Protein AF-A0ABD4KT86-F1 (afdb_monomer_lite)

Foldseek 3Di:
DVLLCVQVVQQWDPVLLVVLLVVQVVPDPDDDPLVSQLVSLCSCQVCLQDWDADPVNPPGTHGGHPDVVSSVSNNVLSVLLNVLSVQLSVCVVVVNNQSSQVSVCVSNVNPGDHPVD

Secondary structure (DSSP, 8-state):
-HHHHHHTT--S-HHHHHHHHHHHHHH-SS--HHHHHHHHHHHHHHTTT--EE-TTSSS-EE-SSSSHHHHHHHHHHHHHHHHHHHHHHHHHHTT-HHHHHHHHHHHTTT-SPPTT-

Organism: Vibrio anguillarum (NCBI:txid55601)

pLDDT: mean 95.11, std 6.48, range [56.53, 98.75]

Structure (mmCIF, N/CA/C/O backbone):
data_AF-A0ABD4KT86-F1
#
_entry.id   AF-A0ABD4KT86-F1
#
loop_
_atom_site.group_PDB
_atom_site.id
_atom_site.type_symbol
_atom_site.label_atom_id
_atom_site.label_alt_id
_atom_site.label_comp_id
_atom_site.label_asym_id
_atom_site.label_entity_id
_atom_site.label_seq_id
_atom_site.pdbx_PDB_ins_code
_atom_site.Cartn_x
_atom_site.Cartn_y
_atom_site.Cartn_z
_atom_site.occupancy
_atom_site.B_iso_or_equiv
_atom_site.auth_seq_id
_atom_site.auth_comp_id
_atom_site.auth_asym_id
_atom_site.auth_atom_id
_atom_site.pdbx_PDB_model_num
ATOM 1 N N . ILE A 1 1 ? -6.461 1.716 -3.982 1.00 97.50 1 ILE A N 1
ATOM 2 C CA . ILE A 1 1 ? -5.010 1.713 -4.326 1.00 97.50 1 ILE A CA 1
ATOM 3 C C . ILE A 1 1 ? -4.593 2.898 -5.211 1.00 97.50 1 ILE A C 1
ATOM 5 O O . ILE A 1 1 ? -3.855 3.744 -4.723 1.00 97.50 1 ILE A O 1
ATOM 9 N N . LYS A 1 2 ? -5.086 3.060 -6.454 1.00 98.12 2 LYS A N 1
ATOM 10 C CA . LYS A 1 2 ? -4.741 4.239 -7.295 1.00 98.12 2 LYS A CA 1
ATOM 11 C C . LYS A 1 2 ? -5.090 5.595 -6.659 1.00 98.12 2 LYS A C 1
ATOM 13 O O . LYS A 1 2 ? -4.335 6.545 -6.817 1.00 98.12 2 LYS A O 1
ATOM 18 N N . ALA A 1 3 ? -6.182 5.666 -5.896 1.00 98.19 3 ALA A N 1
ATOM 19 C CA . ALA A 1 3 ? -6.535 6.857 -5.121 1.00 98.19 3 ALA A CA 1
ATOM 20 C C . ALA A 1 3 ? -5.432 7.249 -4.120 1.00 98.19 3 ALA A C 1
ATOM 22 O O . ALA A 1 3 ? -5.016 8.398 -4.092 1.00 98.19 3 ALA A O 1
ATOM 23 N N . TRP A 1 4 ? -4.880 6.283 -3.370 1.00 98.56 4 TRP A N 1
ATOM 24 C CA . TRP A 1 4 ? -3.748 6.523 -2.466 1.00 98.56 4 TRP A CA 1
ATOM 25 C C . TRP A 1 4 ? -2.540 7.083 -3.223 1.00 98.56 4 TRP A C 1
ATOM 27 O O . TRP A 1 4 ? -1.984 8.096 -2.801 1.00 98.56 4 TRP A O 1
ATOM 37 N N . LYS A 1 5 ? -2.184 6.472 -4.364 1.00 98.38 5 LYS A N 1
ATOM 38 C CA . LYS A 1 5 ? -1.102 6.957 -5.233 1.00 98.38 5 LYS A CA 1
ATOM 39 C C . LYS A 1 5 ? -1.334 8.413 -5.635 1.00 98.38 5 LYS A C 1
ATOM 41 O O . LYS A 1 5 ? -0.419 9.220 -5.526 1.00 98.38 5 LYS A O 1
ATOM 46 N N . TYR A 1 6 ? -2.531 8.724 -6.126 1.00 98.50 6 TYR A N 1
ATOM 47 C CA . TYR A 1 6 ? -2.880 10.054 -6.617 1.00 98.50 6 TYR A CA 1
ATOM 48 C C . TYR A 1 6 ? -2.849 11.101 -5.497 1.00 98.50 6 TYR A C 1
ATOM 50 O O . TYR A 1 6 ? -2.154 12.102 -5.624 1.00 98.50 6 TYR A O 1
ATOM 58 N N . TYR A 1 7 ? -3.518 10.846 -4.371 1.00 98.44 7 TYR A N 1
ATOM 59 C CA . TYR A 1 7 ? -3.620 11.818 -3.280 1.00 98.44 7 TYR A CA 1
ATOM 60 C C . TYR A 1 7 ? -2.323 12.027 -2.492 1.00 98.44 7 TYR A C 1
ATOM 62 O O . TYR A 1 7 ? -2.171 13.068 -1.857 1.00 98.44 7 TYR A O 1
ATOM 70 N N . ASN A 1 8 ? -1.398 11.064 -2.526 1.00 98.12 8 ASN A N 1
ATOM 71 C CA . ASN A 1 8 ? -0.101 11.154 -1.846 1.00 98.12 8 ASN A CA 1
ATOM 72 C C . ASN A 1 8 ? 1.072 11.394 -2.816 1.00 98.12 8 ASN A C 1
ATOM 74 O O . ASN A 1 8 ? 2.231 11.292 -2.403 1.00 98.12 8 ASN A O 1
ATOM 78 N N . ASP A 1 9 ? 0.790 11.672 -4.093 1.00 97.94 9 ASP A N 1
ATOM 79 C CA . ASP A 1 9 ? 1.787 11.896 -5.147 1.00 97.94 9 ASP A CA 1
ATOM 80 C C . ASP A 1 9 ? 2.885 10.813 -5.178 1.00 97.94 9 ASP A C 1
ATOM 82 O O . ASP A 1 9 ? 4.087 11.062 -5.048 1.00 97.94 9 ASP A O 1
ATOM 86 N N . VAL A 1 10 ? 2.466 9.548 -5.201 1.00 98.44 10 VAL A N 1
ATOM 87 C CA . VAL A 1 10 ? 3.393 8.412 -5.159 1.00 98.44 10 VAL A CA 1
ATOM 88 C C . VAL A 1 10 ? 3.892 8.123 -6.581 1.00 98.44 10 VAL A C 1
ATOM 90 O O . VAL A 1 10 ? 3.060 7.868 -7.462 1.00 98.44 10 VAL A O 1
ATOM 93 N N . PRO A 1 11 ? 5.218 8.111 -6.830 1.00 98.06 11 PRO A N 1
ATOM 94 C CA . PRO A 1 11 ? 5.783 7.966 -8.173 1.00 98.06 11 PRO A CA 1
ATOM 95 C C . PRO A 1 11 ? 5.822 6.497 -8.640 1.00 98.06 11 PRO A C 1
ATOM 97 O O . PRO A 1 11 ? 6.853 6.003 -9.083 1.00 98.06 11 PRO A O 1
ATOM 100 N N . ILE A 1 12 ? 4.690 5.792 -8.535 1.00 98.31 12 ILE A N 1
ATOM 101 C CA . ILE A 1 12 ? 4.507 4.413 -9.016 1.00 98.31 12 ILE A CA 1
ATOM 102 C C . ILE A 1 12 ? 3.612 4.423 -10.259 1.00 98.31 12 ILE A C 1
ATOM 104 O O . ILE A 1 12 ? 2.609 5.130 -10.294 1.00 98.31 12 ILE A O 1
ATOM 108 N N . SER A 1 13 ? 3.907 3.611 -11.267 1.00 97.69 13 SER A N 1
ATOM 109 C CA . SER A 1 13 ? 3.034 3.411 -12.427 1.00 97.69 13 SER A CA 1
ATOM 110 C C . SER A 1 13 ? 1.634 2.930 -12.015 1.00 97.69 13 SER A C 1
ATOM 112 O O . SER A 1 13 ? 1.480 1.947 -11.288 1.00 97.69 13 SER A O 1
ATOM 114 N N . SER A 1 14 ? 0.584 3.594 -12.513 1.00 97.50 14 SER A N 1
ATOM 115 C CA . SER A 1 14 ? -0.803 3.160 -12.283 1.00 97.50 14 SER A CA 1
ATOM 116 C C . SER A 1 14 ? -1.061 1.765 -12.851 1.00 97.50 14 SER A C 1
ATOM 118 O O . SER A 1 14 ? -1.722 0.965 -12.198 1.00 97.50 14 SER A O 1
ATOM 120 N N . PHE A 1 15 ? -0.498 1.463 -14.024 1.00 95.38 15 PHE A N 1
ATOM 121 C CA . PHE A 1 15 ? -0.642 0.160 -14.671 1.00 95.38 15 PHE A CA 1
ATOM 122 C C . PHE A 1 15 ? 0.039 -0.951 -13.861 1.00 95.38 15 PHE A C 1
ATOM 124 O O . PHE A 1 15 ? -0.539 -2.010 -13.644 1.00 95.38 15 PHE A O 1
ATOM 131 N N . TYR A 1 16 ? 1.226 -0.680 -13.304 1.00 96.69 16 TYR A N 1
ATOM 132 C CA . TYR A 1 16 ? 1.890 -1.612 -12.388 1.00 96.69 16 TYR A CA 1
ATOM 133 C C . TYR A 1 16 ? 1.020 -1.929 -11.159 1.00 96.69 16 TYR A C 1
ATOM 135 O O . TYR A 1 16 ? 0.876 -3.092 -10.779 1.00 96.69 16 TYR A O 1
ATOM 143 N N . LEU A 1 17 ? 0.402 -0.906 -10.551 1.00 97.75 17 LEU A N 1
ATOM 144 C CA . LEU A 1 17 ? -0.497 -1.095 -9.406 1.00 97.75 17 LEU A CA 1
ATOM 145 C C . LEU A 1 17 ? -1.734 -1.919 -9.768 1.00 97.75 17 LEU A C 1
ATOM 147 O O . LEU A 1 17 ? -2.174 -2.726 -8.951 1.00 97.75 17 LEU A O 1
ATOM 151 N N . GLU A 1 18 ? -2.297 -1.720 -10.960 1.00 96.56 18 GLU A N 1
ATOM 152 C CA . GLU A 1 18 ? -3.427 -2.511 -11.456 1.00 96.56 18 GLU A CA 1
ATOM 153 C C . GLU A 1 18 ? -3.057 -3.986 -11.579 1.00 96.56 18 GLU A C 1
ATOM 155 O O . GLU A 1 18 ? -3.775 -4.823 -11.040 1.00 96.56 18 GLU A O 1
ATOM 160 N N . LEU A 1 19 ? -1.911 -4.307 -12.184 1.00 94.88 19 LEU A N 1
ATOM 161 C CA . LEU A 1 19 ? -1.475 -5.695 -12.344 1.00 94.88 19 LEU A CA 1
ATOM 162 C C . LEU A 1 19 ? -1.144 -6.373 -11.013 1.00 94.88 19 LEU A C 1
ATOM 164 O O . LEU A 1 19 ? -1.533 -7.518 -10.798 1.00 94.88 19 LEU A O 1
ATOM 168 N N . GLN A 1 20 ? -0.469 -5.677 -10.094 1.00 95.75 20 GLN A N 1
ATOM 169 C CA . GLN A 1 20 ? -0.200 -6.225 -8.760 1.00 95.75 20 GLN A CA 1
ATOM 170 C C . GLN A 1 20 ? -1.484 -6.440 -7.958 1.00 95.75 20 GLN A C 1
ATOM 172 O O . GLN A 1 20 ? -1.628 -7.461 -7.290 1.00 95.75 20 GLN A O 1
ATOM 177 N N . THR A 1 21 ? -2.435 -5.508 -8.052 1.00 96.81 21 THR A N 1
ATOM 178 C CA . THR A 1 21 ? -3.741 -5.655 -7.397 1.00 96.81 21 THR A CA 1
ATOM 179 C C . THR A 1 21 ? -4.525 -6.810 -8.018 1.00 96.81 21 THR A C 1
ATOM 181 O O . THR A 1 21 ? -5.077 -7.618 -7.285 1.00 96.81 21 THR A O 1
ATOM 184 N N . ALA A 1 22 ? -4.534 -6.934 -9.348 1.00 95.25 22 ALA A N 1
ATOM 185 C CA . ALA A 1 22 ? -5.207 -8.028 -10.041 1.00 95.25 22 ALA A CA 1
ATOM 186 C C . ALA A 1 22 ? -4.621 -9.390 -9.649 1.00 95.25 22 ALA A C 1
ATOM 188 O O . ALA A 1 22 ? -5.378 -10.291 -9.312 1.00 95.25 22 ALA A O 1
ATOM 189 N N . ARG A 1 23 ? -3.288 -9.519 -9.604 1.00 93.81 23 ARG A N 1
ATOM 190 C CA . ARG A 1 23 ? -2.621 -10.745 -9.136 1.00 93.81 23 ARG A CA 1
ATOM 191 C C . ARG A 1 23 ? -2.929 -11.079 -7.682 1.00 93.81 23 ARG A C 1
ATOM 193 O O . ARG A 1 23 ? -3.056 -12.252 -7.359 1.00 93.81 23 ARG A O 1
ATOM 200 N N . TYR A 1 24 ? -3.009 -10.072 -6.812 1.00 96.00 24 TYR A N 1
ATOM 201 C CA . TYR A 1 24 ? -3.437 -10.279 -5.432 1.00 96.00 24 TYR A CA 1
ATOM 202 C C . TYR A 1 24 ? -4.870 -10.821 -5.397 1.00 96.00 24 TYR A C 1
ATOM 204 O O . TYR A 1 24 ? -5.099 -11.894 -4.853 1.00 96.00 24 TYR A O 1
ATOM 212 N N . CYS A 1 25 ? -5.809 -10.141 -6.060 1.00 96.00 25 CYS A N 1
ATOM 213 C CA . CYS A 1 25 ? -7.211 -10.553 -6.088 1.00 96.00 25 CYS A CA 1
ATOM 214 C C . CYS A 1 25 ? -7.426 -11.941 -6.714 1.00 96.00 25 CYS A C 1
ATOM 216 O O . CYS A 1 25 ? -8.304 -12.661 -6.263 1.00 96.00 25 CYS A O 1
ATOM 218 N N . ASP A 1 26 ? -6.633 -12.326 -7.718 1.00 95.44 26 ASP A N 1
ATOM 219 C CA . ASP A 1 26 ? -6.679 -13.658 -8.346 1.00 95.44 26 ASP A CA 1
ATOM 220 C C . ASP A 1 26 ? -6.307 -14.788 -7.367 1.00 95.44 26 ASP A C 1
ATOM 222 O O . ASP A 1 26 ? -6.775 -15.915 -7.499 1.00 95.44 26 ASP A O 1
ATOM 226 N N . SER A 1 27 ? -5.499 -14.481 -6.345 1.00 94.25 27 SER A N 1
ATOM 227 C CA . SER A 1 27 ? -5.137 -15.433 -5.287 1.00 94.25 27 SER A CA 1
ATOM 228 C C . SER A 1 27 ? -6.144 -15.509 -4.134 1.00 94.25 27 SER A C 1
ATOM 230 O O . SER A 1 27 ? -6.042 -16.408 -3.299 1.00 94.25 27 SER A O 1
ATOM 232 N N . GLU A 1 28 ? -7.114 -14.594 -4.082 1.00 96.50 28 GLU A N 1
ATOM 233 C CA . GLU A 1 28 ? -8.090 -14.498 -2.998 1.00 96.50 28 GLU A CA 1
ATOM 234 C C . GLU A 1 28 ? -9.423 -15.144 -3.388 1.00 96.50 28 GLU A C 1
ATOM 236 O O . GLU A 1 28 ? -9.980 -14.909 -4.458 1.00 96.50 28 GLU A O 1
ATOM 241 N N . SER A 1 29 ? -9.994 -15.937 -2.479 1.00 96.12 29 SER A N 1
ATOM 242 C CA . SER A 1 29 ? -11.305 -16.571 -2.706 1.00 96.12 29 SER A CA 1
ATOM 243 C C . SER A 1 29 ? -12.480 -15.592 -2.607 1.00 96.12 29 SER A C 1
ATOM 245 O O . SER A 1 29 ? -13.576 -15.866 -3.097 1.00 96.12 29 SER A O 1
ATOM 247 N N . THR A 1 30 ? -12.291 -14.460 -1.930 1.00 97.00 30 THR A N 1
ATOM 248 C CA . THR A 1 30 ? -13.290 -13.403 -1.746 1.00 97.00 30 THR A CA 1
ATOM 249 C C . THR A 1 30 ? -12.573 -12.098 -1.440 1.00 97.00 30 THR A C 1
ATOM 251 O O . THR A 1 30 ? -11.570 -12.097 -0.738 1.00 97.00 30 THR A O 1
ATOM 254 N N . ILE A 1 31 ? -13.129 -10.989 -1.927 1.00 97.06 31 ILE A N 1
ATOM 255 C CA . ILE A 1 31 ? -12.616 -9.647 -1.660 1.00 97.06 31 ILE A CA 1
ATOM 256 C C . ILE A 1 31 ? -13.428 -9.012 -0.528 1.00 97.06 31 ILE A C 1
ATOM 258 O O . ILE A 1 31 ? -14.625 -8.752 -0.658 1.00 97.06 31 ILE A O 1
ATOM 262 N N . VAL A 1 32 ? -12.756 -8.742 0.583 1.00 96.94 32 VAL A N 1
ATOM 263 C CA . VAL A 1 32 ? -13.224 -7.984 1.737 1.00 96.94 32 VAL A CA 1
ATOM 264 C C . VAL A 1 32 ? -12.286 -6.790 1.960 1.00 96.94 32 VAL A C 1
ATOM 266 O O . VAL A 1 32 ? -11.222 -6.894 2.572 1.00 96.94 32 VAL A O 1
ATOM 269 N N . HIS A 1 33 ? -12.729 -5.608 1.520 1.00 93.81 33 HIS A N 1
ATOM 270 C CA . HIS A 1 33 ? -11.902 -4.400 1.388 1.00 93.81 33 HIS A CA 1
ATOM 271 C C . HIS A 1 33 ? -11.004 -4.054 2.584 1.00 93.81 33 HIS A C 1
ATOM 273 O O . HIS A 1 33 ? -9.861 -3.643 2.375 1.00 93.81 33 HIS A O 1
ATOM 279 N N . ARG A 1 34 ? -11.483 -4.218 3.823 1.00 90.56 34 ARG A N 1
ATOM 280 C CA . ARG A 1 34 ? -10.680 -3.922 5.019 1.00 90.56 34 ARG A CA 1
ATOM 281 C C . ARG A 1 34 ? -9.402 -4.753 5.123 1.00 90.56 34 ARG A C 1
ATOM 283 O O . ARG A 1 34 ? -8.362 -4.237 5.529 1.00 90.56 34 ARG A O 1
ATOM 290 N N . PHE A 1 35 ? -9.465 -6.018 4.711 1.00 96.62 35 PHE A N 1
ATOM 291 C CA . PHE A 1 35 ? -8.314 -6.912 4.693 1.00 96.62 35 PHE A CA 1
ATOM 292 C C . PHE A 1 35 ? -7.465 -6.653 3.450 1.00 96.62 35 PHE A C 1
ATOM 294 O O . PHE A 1 35 ? -6.251 -6.458 3.553 1.00 96.62 35 PHE A O 1
ATOM 301 N N . ASP A 1 36 ? -8.108 -6.543 2.290 1.00 98.06 36 ASP A N 1
ATOM 302 C CA . ASP A 1 36 ? -7.410 -6.524 1.004 1.00 98.06 36 ASP A CA 1
ATOM 303 C C . ASP A 1 36 ? -6.664 -5.224 0.732 1.00 98.06 36 ASP A C 1
ATOM 305 O O . ASP A 1 36 ? -5.620 -5.234 0.084 1.00 98.06 36 ASP A O 1
ATOM 309 N N . ILE A 1 37 ? -7.134 -4.082 1.250 1.00 97.44 37 ILE A N 1
ATOM 310 C CA . ILE A 1 37 ? -6.379 -2.825 1.131 1.00 97.44 37 ILE A CA 1
ATOM 311 C C . ILE A 1 37 ? -5.006 -2.983 1.797 1.00 97.44 37 ILE A C 1
ATOM 313 O O . ILE A 1 37 ? -3.986 -2.628 1.201 1.00 97.44 37 ILE A O 1
ATOM 317 N N . LYS A 1 38 ? -4.966 -3.548 3.010 1.00 98.06 38 LYS A N 1
ATOM 318 C CA . LYS A 1 38 ? -3.712 -3.880 3.698 1.00 98.06 38 LYS A CA 1
ATOM 319 C C . LYS A 1 38 ? -2.950 -4.967 2.929 1.00 98.06 38 LYS A C 1
ATOM 321 O O . LYS A 1 38 ? -1.736 -4.835 2.766 1.00 98.06 38 LYS A O 1
ATOM 326 N N . GLY A 1 39 ? -3.638 -6.008 2.458 1.00 98.31 39 GLY A N 1
ATOM 327 C CA . GLY A 1 39 ? -3.061 -7.123 1.702 1.00 98.31 39 GLY A CA 1
ATOM 328 C C . GLY A 1 39 ? -2.281 -6.663 0.471 1.00 98.31 39 GLY A C 1
ATOM 329 O O . GLY A 1 39 ? -1.099 -6.982 0.331 1.00 98.31 39 GLY A O 1
ATOM 330 N N . VAL A 1 40 ? -2.876 -5.800 -0.354 1.00 98.38 40 VAL A N 1
ATOM 331 C CA . VAL A 1 40 ? -2.208 -5.238 -1.535 1.00 98.38 40 VAL A CA 1
ATOM 332 C C . VAL A 1 40 ? -0.973 -4.421 -1.147 1.00 98.38 40 VAL A C 1
ATOM 334 O O . VAL A 1 40 ? 0.081 -4.578 -1.765 1.00 98.38 40 VAL A O 1
ATOM 337 N N . PHE A 1 41 ? -1.042 -3.579 -0.108 1.00 98.62 41 PHE A N 1
ATOM 338 C CA . PHE A 1 41 ? 0.150 -2.853 0.352 1.00 98.62 41 PHE A CA 1
ATOM 339 C C . PHE A 1 41 ? 1.245 -3.789 0.866 1.00 98.62 41 PHE A C 1
ATOM 341 O O . PHE A 1 41 ? 2.421 -3.520 0.626 1.00 98.62 41 PHE A O 1
ATOM 348 N N . ASN A 1 42 ? 0.879 -4.892 1.522 1.00 98.44 42 ASN A N 1
ATOM 349 C CA . ASN A 1 42 ? 1.830 -5.909 1.958 1.00 98.44 42 ASN A CA 1
ATOM 350 C C . ASN A 1 42 ? 2.527 -6.585 0.770 1.00 98.44 42 ASN A C 1
ATOM 352 O O . ASN A 1 42 ? 3.744 -6.744 0.794 1.00 98.44 42 ASN A O 1
ATOM 356 N N . VAL A 1 43 ? 1.793 -6.940 -0.289 1.00 97.81 43 VAL A N 1
ATOM 357 C CA . VAL A 1 43 ? 2.383 -7.514 -1.514 1.00 97.81 43 VAL A CA 1
ATOM 358 C C . VAL A 1 43 ? 3.380 -6.544 -2.144 1.00 97.81 43 VAL A C 1
ATOM 360 O O . VAL A 1 43 ? 4.515 -6.923 -2.421 1.00 97.81 43 VAL A O 1
ATOM 363 N N . LEU A 1 44 ? 2.984 -5.282 -2.320 1.00 98.12 44 LEU A N 1
ATOM 364 C CA . LEU A 1 44 ? 3.852 -4.251 -2.897 1.00 98.12 44 LEU A CA 1
ATOM 365 C C . LEU A 1 44 ? 5.103 -3.993 -2.044 1.00 98.12 44 LEU A C 1
ATOM 367 O O . LEU A 1 44 ? 6.163 -3.673 -2.578 1.00 98.12 44 LEU A O 1
ATOM 371 N N . LEU A 1 45 ? 4.975 -4.071 -0.717 1.00 98.06 45 LEU A N 1
ATOM 372 C CA . LEU A 1 45 ? 6.079 -3.806 0.201 1.00 98.06 45 LEU A CA 1
ATOM 373 C C . LEU A 1 45 ? 7.029 -5.002 0.303 1.00 98.06 45 LEU A C 1
ATOM 375 O O . LEU A 1 45 ? 8.239 -4.817 0.249 1.00 98.06 45 LEU A O 1
ATOM 379 N N . SER A 1 46 ? 6.488 -6.216 0.422 1.00 97.56 46 SER A N 1
ATOM 380 C CA . SER A 1 46 ? 7.264 -7.458 0.548 1.00 97.56 46 SER A CA 1
ATOM 381 C C . SER A 1 46 ? 8.085 -7.783 -0.696 1.00 97.56 46 SER A C 1
ATOM 383 O O . SER A 1 46 ? 9.139 -8.398 -0.579 1.00 97.56 46 SER A O 1
ATOM 385 N N . ASN A 1 47 ? 7.637 -7.346 -1.876 1.00 95.69 47 ASN A N 1
ATOM 386 C CA . ASN A 1 47 ? 8.407 -7.469 -3.112 1.00 95.69 47 ASN A CA 1
ATOM 387 C C . ASN A 1 47 ? 9.245 -6.226 -3.448 1.00 95.69 47 ASN A C 1
ATOM 389 O O . ASN A 1 47 ? 9.818 -6.163 -4.533 1.00 95.69 47 ASN A O 1
ATOM 393 N N . GLU A 1 48 ? 9.283 -5.234 -2.555 1.00 97.50 48 GLU A N 1
ATOM 394 C CA . GLU A 1 48 ? 10.050 -3.996 -2.705 1.00 97.50 48 GLU A CA 1
ATOM 395 C C . GLU A 1 48 ? 9.842 -3.289 -4.056 1.00 97.50 48 GLU A C 1
ATOM 397 O O . GLU A 1 48 ? 10.787 -2.754 -4.643 1.00 97.50 48 GLU A O 1
ATOM 402 N N . LEU A 1 49 ? 8.607 -3.287 -4.573 1.00 97.38 49 LEU A N 1
ATOM 403 C CA . LEU A 1 49 ? 8.266 -2.731 -5.887 1.00 97.38 49 LEU A CA 1
ATOM 404 C C . LEU A 1 49 ? 9.098 -3.329 -7.039 1.00 97.38 49 LEU A C 1
ATOM 406 O O . LEU A 1 49 ? 9.472 -2.623 -7.981 1.00 97.38 49 LEU A O 1
ATOM 410 N N . ALA A 1 50 ? 9.416 -4.623 -6.969 1.00 95.19 50 ALA A N 1
ATOM 411 C CA . ALA A 1 50 ? 10.113 -5.334 -8.036 1.00 95.19 50 ALA A CA 1
ATOM 412 C C . ALA A 1 50 ? 9.333 -5.275 -9.358 1.00 95.19 50 ALA A C 1
ATOM 414 O O . ALA A 1 50 ? 8.098 -5.331 -9.373 1.00 95.19 50 ALA A O 1
ATOM 415 N N . SER A 1 51 ? 10.060 -5.187 -10.475 1.00 93.88 51 SER A N 1
ATOM 416 C CA . SER A 1 51 ? 9.470 -5.224 -11.813 1.00 93.88 51 SER A CA 1
ATOM 417 C C . SER A 1 51 ? 8.699 -6.522 -12.042 1.00 93.88 51 SER A C 1
ATOM 419 O O . SER A 1 51 ? 9.104 -7.597 -11.596 1.00 93.88 51 SER A O 1
ATOM 421 N N . MET A 1 52 ? 7.592 -6.425 -12.768 1.00 91.19 52 MET A N 1
ATOM 422 C CA . MET A 1 52 ? 6.720 -7.555 -13.068 1.00 91.19 52 MET A CA 1
ATOM 423 C C . MET A 1 52 ? 6.840 -7.950 -14.541 1.00 91.19 52 MET A C 1
ATOM 425 O O . MET A 1 52 ? 6.826 -7.093 -15.416 1.00 91.19 52 MET A O 1
ATOM 429 N N . GLN A 1 53 ? 6.905 -9.250 -14.822 1.00 86.88 53 GLN A N 1
ATOM 430 C CA . GLN A 1 53 ? 6.624 -9.783 -16.158 1.00 86.88 53 GLN A CA 1
ATOM 431 C C . GLN A 1 53 ? 5.130 -9.641 -16.455 1.00 86.88 53 GLN A C 1
ATOM 433 O O . GLN A 1 53 ? 4.320 -10.132 -15.667 1.00 86.88 53 GLN A O 1
ATOM 438 N N . ASP A 1 54 ? 4.777 -8.992 -17.565 1.00 78.38 54 ASP A N 1
ATOM 439 C CA . ASP A 1 54 ? 3.393 -8.897 -18.027 1.00 78.38 54 ASP A CA 1
ATOM 440 C C . ASP A 1 54 ? 2.771 -10.305 -18.089 1.00 78.38 54 ASP A C 1
ATOM 442 O O . ASP A 1 54 ? 3.252 -11.140 -18.865 1.00 78.38 54 ASP A O 1
ATOM 446 N N . PRO A 1 55 ? 1.709 -10.590 -17.310 1.00 75.56 55 PRO A N 1
ATOM 447 C CA . PRO A 1 55 ? 1.032 -11.882 -17.346 1.00 75.56 55 PRO A CA 1
ATOM 448 C C . PRO A 1 55 ? 0.551 -12.265 -18.750 1.00 75.56 55 PRO A C 1
ATOM 450 O O . PRO A 1 55 ? 0.564 -13.444 -19.104 1.00 75.56 55 PRO A O 1
ATOM 453 N N . MET A 1 56 ? 0.179 -11.277 -19.572 1.00 79.44 56 MET A N 1
ATOM 454 C CA . MET A 1 56 ? -0.254 -11.491 -20.955 1.00 79.44 56 MET A CA 1
ATOM 455 C C . MET A 1 56 ? 0.918 -11.620 -21.937 1.00 79.44 56 MET A C 1
ATOM 457 O O . MET A 1 56 ? 0.704 -11.948 -23.103 1.00 79.44 56 MET A O 1
ATOM 461 N N . LYS A 1 57 ? 2.156 -11.378 -21.480 1.00 75.75 57 LYS A N 1
ATOM 462 C CA . LYS A 1 57 ? 3.396 -11.379 -22.275 1.00 75.75 57 LYS A CA 1
ATOM 463 C C . LYS A 1 57 ? 3.385 -10.415 -23.470 1.00 75.75 57 LYS A C 1
ATOM 465 O O . LYS A 1 57 ? 4.168 -10.594 -24.399 1.00 75.75 57 LYS A O 1
ATOM 470 N N . VAL A 1 58 ? 2.536 -9.386 -23.448 1.00 77.19 58 VAL A N 1
ATOM 471 C CA . VAL A 1 58 ? 2.434 -8.387 -24.526 1.00 77.19 58 VAL A CA 1
ATOM 472 C C . VAL A 1 58 ? 3.437 -7.254 -24.303 1.00 77.19 58 VAL A C 1
ATOM 474 O O . VAL A 1 58 ? 4.141 -6.843 -25.220 1.00 77.19 58 VAL A O 1
ATOM 477 N N . SER A 1 59 ? 3.529 -6.776 -23.066 1.00 75.06 59 SER A N 1
ATOM 478 C CA . SER A 1 59 ? 4.252 -5.560 -22.673 1.00 75.06 59 SER A CA 1
ATOM 479 C C . SER A 1 59 ? 5.674 -5.833 -22.170 1.00 75.06 59 SER A C 1
ATOM 481 O O . SER A 1 59 ? 6.426 -4.900 -21.900 1.00 75.06 59 SER A O 1
ATOM 483 N N . GLY A 1 60 ? 6.054 -7.105 -22.017 1.00 84.94 60 GLY A N 1
ATOM 484 C CA . GLY A 1 60 ? 7.358 -7.501 -21.485 1.00 84.94 60 GLY A CA 1
ATOM 485 C C . GLY A 1 60 ? 7.514 -7.187 -19.993 1.00 84.94 60 GLY A C 1
ATOM 486 O O . GLY A 1 60 ? 6.696 -7.608 -19.176 1.00 84.94 60 GLY A O 1
ATOM 487 N N . LEU A 1 61 ? 8.596 -6.493 -19.625 1.00 90.19 61 LEU A N 1
ATOM 488 C CA . LEU A 1 61 ? 8.917 -6.159 -18.235 1.00 90.19 61 LEU A CA 1
ATOM 489 C C . LEU A 1 61 ? 8.329 -4.798 -17.844 1.00 90.19 61 LEU A C 1
ATOM 491 O O . LEU A 1 61 ? 8.657 -3.768 -18.428 1.00 90.19 61 LEU A O 1
ATOM 495 N N . ILE A 1 62 ? 7.513 -4.789 -16.798 1.00 93.00 62 ILE A N 1
ATOM 496 C CA . ILE A 1 62 ? 6.808 -3.613 -16.298 1.00 93.00 62 ILE A CA 1
ATOM 497 C C . ILE A 1 62 ? 7.504 -3.133 -15.028 1.00 93.00 62 ILE A C 1
ATOM 499 O O . ILE A 1 62 ? 7.439 -3.786 -13.983 1.00 93.00 62 ILE A O 1
ATOM 503 N N . SER A 1 63 ? 8.166 -1.980 -15.120 1.00 95.19 63 SER A N 1
AT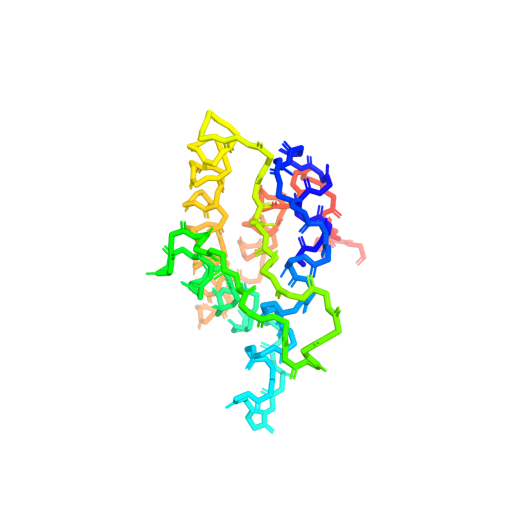OM 504 C CA . SER A 1 63 ? 8.773 -1.321 -13.962 1.00 95.19 63 SER A CA 1
ATOM 505 C C . SER A 1 63 ? 7.717 -0.632 -13.096 1.00 95.19 63 SER A C 1
ATOM 507 O O . SER A 1 63 ? 6.767 -0.029 -13.604 1.00 95.19 63 SER A O 1
ATOM 509 N N . ALA A 1 64 ? 7.911 -0.675 -11.778 1.00 96.75 64 ALA A N 1
ATOM 510 C CA . ALA A 1 64 ? 7.072 0.051 -10.833 1.00 96.75 64 ALA A CA 1
ATOM 511 C C . ALA A 1 64 ? 7.307 1.567 -10.893 1.00 96.75 64 ALA A C 1
ATOM 513 O O . ALA A 1 64 ? 6.348 2.332 -10.832 1.00 96.75 64 ALA A O 1
ATOM 514 N N . CYS A 1 65 ? 8.567 1.995 -11.008 1.00 97.69 65 CYS A N 1
ATOM 515 C CA . CYS A 1 65 ? 8.994 3.398 -10.948 1.00 97.69 65 CYS A CA 1
ATOM 516 C C . CYS A 1 65 ? 9.895 3.742 -12.146 1.00 97.69 65 CYS A C 1
ATOM 518 O O . CYS A 1 65 ? 10.471 2.849 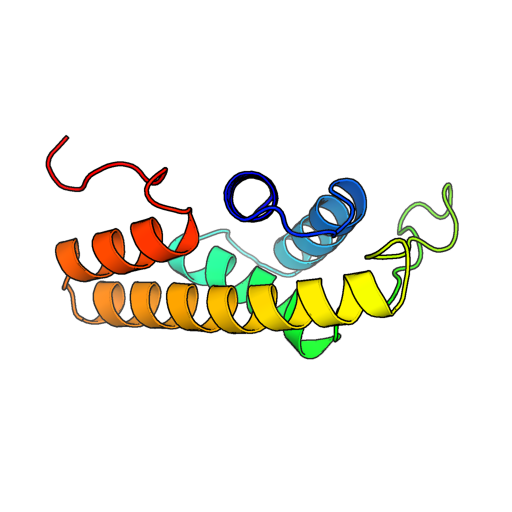-12.771 1.00 97.69 65 CYS A O 1
ATOM 520 N N . GLY A 1 66 ? 10.026 5.031 -12.472 1.00 95.38 66 GLY A N 1
ATOM 521 C CA . GLY A 1 66 ? 10.864 5.494 -13.585 1.00 95.38 66 GLY A CA 1
ATOM 522 C C . GLY A 1 66 ? 12.356 5.611 -13.252 1.00 95.38 66 GLY A C 1
ATOM 523 O O . GLY A 1 66 ? 13.174 5.678 -14.163 1.00 95.38 66 GLY A O 1
ATOM 524 N N . SER A 1 67 ? 12.721 5.635 -11.967 1.00 96.44 67 SER A N 1
ATOM 525 C CA . SER A 1 67 ? 14.109 5.670 -11.491 1.00 96.44 67 SER A CA 1
ATOM 526 C C . SER A 1 67 ? 14.237 5.104 -10.074 1.00 96.44 67 SER A C 1
ATOM 528 O O . SER A 1 67 ? 13.238 4.980 -9.360 1.00 96.44 67 SER A O 1
ATOM 530 N N . ASP A 1 68 ? 15.466 4.822 -9.635 1.00 95.94 68 ASP A N 1
ATOM 531 C CA . ASP A 1 68 ? 15.738 4.345 -8.271 1.00 95.94 68 ASP A CA 1
ATOM 532 C C . ASP A 1 68 ? 15.386 5.394 -7.208 1.00 95.94 68 ASP A C 1
ATOM 534 O O . ASP A 1 68 ? 14.756 5.077 -6.206 1.00 95.94 68 ASP A O 1
ATOM 538 N N . VAL A 1 69 ? 15.655 6.678 -7.474 1.00 97.31 69 VAL A N 1
ATOM 539 C CA . VAL A 1 69 ? 15.260 7.782 -6.577 1.00 97.31 69 VAL A CA 1
ATOM 540 C C . VAL A 1 69 ? 13.737 7.832 -6.397 1.00 97.31 69 VAL A C 1
ATOM 542 O O . VAL A 1 69 ? 13.229 8.041 -5.292 1.00 97.31 69 VAL A O 1
ATOM 545 N N . GLN A 1 70 ? 12.981 7.616 -7.479 1.00 98.19 70 GLN A N 1
ATOM 546 C CA . GLN A 1 70 ? 11.525 7.506 -7.398 1.00 98.19 70 GLN A CA 1
ATOM 547 C C . GLN A 1 70 ? 11.102 6.255 -6.626 1.00 98.19 70 GLN A C 1
ATOM 549 O O . GLN A 1 70 ? 10.169 6.335 -5.827 1.00 98.19 70 GLN A O 1
ATOM 554 N N . LYS A 1 71 ? 11.798 5.130 -6.816 1.00 98.19 71 LYS A N 1
ATOM 555 C CA . LYS A 1 71 ? 11.542 3.881 -6.094 1.00 98.19 71 LYS A CA 1
ATOM 556 C C . LYS A 1 71 ? 11.740 4.042 -4.587 1.00 98.19 71 LYS A C 1
ATOM 558 O O . LYS A 1 71 ? 10.860 3.640 -3.829 1.00 98.19 71 LYS A O 1
ATOM 563 N N . ASP A 1 72 ? 12.809 4.694 -4.145 1.00 98.06 72 ASP A N 1
ATOM 564 C CA . ASP A 1 72 ? 13.067 4.947 -2.722 1.00 98.06 72 ASP A CA 1
ATOM 565 C C . ASP A 1 72 ? 11.982 5.830 -2.093 1.00 98.06 72 ASP A C 1
ATOM 567 O O . ASP A 1 72 ? 11.433 5.515 -1.029 1.00 98.06 72 ASP A O 1
ATOM 571 N N . SER A 1 73 ? 11.606 6.904 -2.794 1.00 98.19 73 SER A N 1
ATOM 572 C CA . SER A 1 73 ? 10.496 7.776 -2.395 1.00 98.19 73 SER A CA 1
ATOM 573 C C . SER A 1 73 ? 9.172 7.003 -2.313 1.00 98.19 73 SER A C 1
ATOM 575 O O . SER A 1 73 ? 8.434 7.108 -1.326 1.00 98.19 73 SER A O 1
ATOM 577 N N . ALA A 1 74 ? 8.891 6.161 -3.310 1.00 98.50 74 ALA A N 1
ATOM 578 C CA . ALA A 1 74 ? 7.707 5.315 -3.348 1.00 98.50 74 ALA A CA 1
ATOM 579 C C . ALA A 1 74 ? 7.678 4.299 -2.197 1.00 98.50 74 ALA A C 1
ATOM 581 O O . ALA A 1 74 ? 6.646 4.170 -1.538 1.00 98.50 74 ALA A O 1
ATOM 582 N N . LEU A 1 75 ? 8.796 3.628 -1.905 1.00 98.62 75 LEU A N 1
ATOM 583 C CA . LEU A 1 75 ? 8.914 2.668 -0.803 1.00 98.62 75 LEU A CA 1
ATOM 584 C C . LEU A 1 75 ? 8.693 3.330 0.560 1.00 98.62 75 LEU A C 1
ATOM 586 O O . LEU A 1 75 ? 8.011 2.764 1.415 1.00 98.62 75 LEU A O 1
ATOM 590 N N . SER A 1 76 ? 9.210 4.542 0.768 1.00 98.50 76 SER A N 1
ATOM 591 C CA . SER A 1 76 ? 8.963 5.307 1.998 1.00 98.50 76 SER A CA 1
ATOM 592 C C . SER A 1 76 ? 7.467 5.596 2.206 1.00 98.50 76 SER A C 1
ATOM 594 O O . SER A 1 76 ? 6.894 5.296 3.264 1.00 98.50 76 SER A O 1
ATOM 596 N N . LYS A 1 77 ? 6.785 6.085 1.160 1.00 98.62 77 LYS A N 1
ATOM 597 C CA . LYS A 1 77 ? 5.332 6.331 1.195 1.00 98.62 77 LYS A CA 1
ATOM 598 C C . LYS A 1 77 ? 4.538 5.031 1.358 1.00 98.62 77 LYS A C 1
ATOM 600 O O . LYS A 1 77 ? 3.545 5.008 2.085 1.00 98.62 77 LYS A O 1
ATOM 605 N N . LEU A 1 78 ? 4.985 3.942 0.735 1.00 98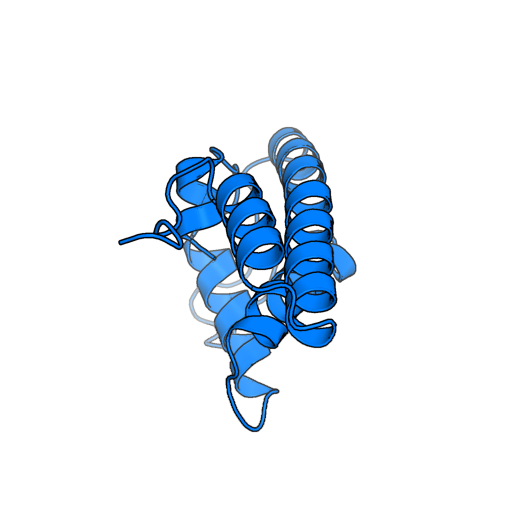.62 78 LEU A N 1
ATOM 606 C CA . LEU A 1 78 ? 4.357 2.625 0.823 1.00 98.62 78 LEU A CA 1
ATOM 607 C C . LEU A 1 78 ? 4.435 2.029 2.236 1.00 98.62 78 LEU A C 1
ATOM 609 O O . LEU A 1 78 ? 3.428 1.531 2.733 1.00 98.62 78 LEU A O 1
ATOM 613 N N . ARG A 1 79 ? 5.578 2.138 2.929 1.00 98.75 79 ARG A N 1
ATOM 614 C CA . ARG A 1 79 ? 5.710 1.718 4.342 1.00 98.75 79 ARG A CA 1
ATOM 615 C C . ARG A 1 79 ? 4.727 2.461 5.248 1.00 98.75 79 ARG A C 1
ATOM 617 O O . ARG A 1 79 ? 4.082 1.861 6.112 1.00 98.75 79 ARG A O 1
ATOM 624 N N . THR A 1 80 ? 4.571 3.762 5.010 1.00 98.69 80 THR A N 1
ATOM 625 C CA . THR A 1 80 ? 3.584 4.590 5.717 1.00 98.69 80 THR A CA 1
ATOM 626 C C . THR A 1 80 ? 2.157 4.122 5.419 1.00 98.69 80 THR A C 1
ATOM 628 O O . THR A 1 80 ? 1.355 3.965 6.341 1.00 98.69 80 THR A O 1
ATOM 631 N N . ALA A 1 81 ? 1.846 3.843 4.151 1.00 98.62 81 ALA A N 1
ATOM 632 C CA . ALA A 1 81 ? 0.539 3.352 3.723 1.00 98.62 81 ALA A CA 1
ATOM 633 C C . ALA A 1 81 ? 0.183 2.005 4.367 1.00 98.62 81 ALA A C 1
ATOM 635 O O . ALA A 1 81 ? -0.895 1.868 4.942 1.00 98.6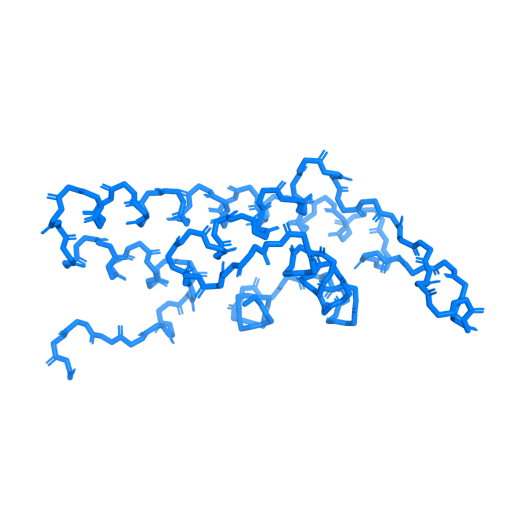2 81 ALA A O 1
ATOM 636 N N . TYR A 1 82 ? 1.116 1.049 4.348 1.00 98.69 82 TYR A N 1
ATOM 637 C CA . TYR A 1 82 ? 0.958 -0.254 4.991 1.00 98.69 82 TYR A CA 1
ATOM 638 C C . TYR A 1 82 ? 0.685 -0.122 6.494 1.00 98.69 82 TYR A C 1
ATOM 640 O O . TYR A 1 82 ? -0.230 -0.755 7.023 1.00 98.69 82 TYR A O 1
ATOM 648 N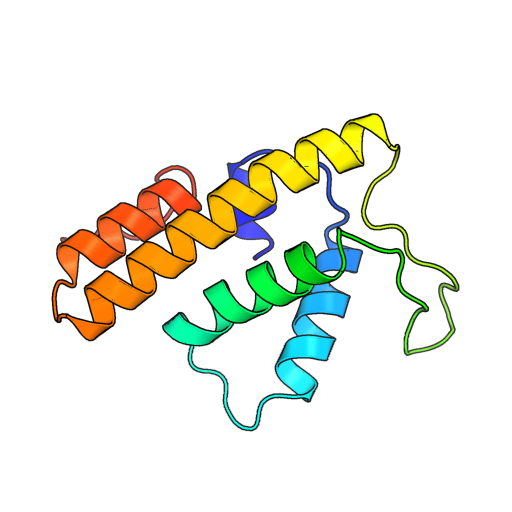 N . THR A 1 83 ? 1.431 0.750 7.177 1.00 98.75 83 THR A N 1
ATOM 649 C CA . THR A 1 83 ? 1.234 1.016 8.609 1.00 98.75 83 THR A CA 1
ATOM 650 C C . THR A 1 83 ? -0.158 1.588 8.881 1.00 98.75 83 THR A C 1
ATOM 652 O O . THR A 1 83 ? -0.851 1.110 9.777 1.00 98.75 83 THR A O 1
ATOM 655 N N . ARG A 1 84 ? -0.600 2.583 8.101 1.00 98.62 84 ARG A N 1
ATOM 656 C CA . ARG A 1 84 ? -1.931 3.199 8.251 1.00 98.62 84 ARG A CA 1
ATOM 657 C C . ARG A 1 84 ? -3.055 2.198 7.975 1.00 98.62 84 ARG A C 1
ATOM 659 O O . ARG A 1 84 ? -3.981 2.111 8.772 1.00 98.62 84 ARG A O 1
ATOM 666 N N . ALA A 1 85 ? -2.940 1.397 6.916 1.00 98.50 85 ALA A N 1
ATOM 667 C CA . ALA A 1 85 ? -3.909 0.347 6.600 1.00 98.50 85 ALA A CA 1
ATOM 668 C C . ALA A 1 85 ? -3.969 -0.737 7.691 1.00 98.50 85 ALA A C 1
ATOM 670 O O . ALA A 1 85 ? -5.051 -1.193 8.044 1.00 98.50 85 ALA A O 1
ATOM 671 N N . SER A 1 86 ? -2.821 -1.110 8.267 1.00 98.56 86 SER A N 1
ATOM 672 C CA . SER A 1 86 ? -2.765 -2.076 9.371 1.00 98.56 86 SER A CA 1
ATOM 673 C C . SER A 1 86 ? -3.465 -1.543 10.621 1.00 98.56 86 SER A C 1
ATOM 675 O O . SER A 1 86 ? -4.255 -2.258 11.226 1.00 98.56 86 SER A O 1
ATOM 677 N N . LYS A 1 87 ? -3.231 -0.273 10.979 1.00 98.69 87 LYS A N 1
ATOM 678 C CA . LYS A 1 87 ? -3.908 0.363 12.117 1.00 98.69 87 LYS A CA 1
ATOM 679 C C . LYS A 1 87 ? -5.412 0.523 11.898 1.00 98.69 87 LYS A C 1
ATOM 681 O O . LYS A 1 87 ? -6.167 0.302 12.838 1.00 98.69 87 LYS A O 1
ATOM 686 N N . ALA A 1 88 ? -5.838 0.854 10.676 1.00 98.31 88 ALA A N 1
ATOM 687 C CA . ALA A 1 88 ? -7.255 0.901 10.325 1.00 98.31 88 ALA A CA 1
ATOM 688 C C . ALA A 1 88 ? -7.923 -0.460 10.568 1.00 98.31 88 ALA A C 1
ATOM 690 O O . ALA A 1 88 ? -8.904 -0.527 11.302 1.00 98.31 88 ALA A O 1
ATOM 691 N N . LEU A 1 89 ? -7.323 -1.542 10.057 1.00 98.19 89 LEU A N 1
ATOM 692 C CA . LEU A 1 89 ? -7.830 -2.899 10.262 1.00 98.19 89 LEU A CA 1
ATOM 693 C C . LEU A 1 89 ? -7.886 -3.279 11.751 1.00 98.19 89 LEU A C 1
ATOM 695 O O . LEU A 1 89 ? -8.913 -3.759 12.217 1.00 98.19 89 LEU A O 1
ATOM 699 N N . THR A 1 90 ? -6.824 -3.010 12.518 1.00 98.50 90 THR A N 1
ATOM 700 C CA . THR A 1 90 ? -6.814 -3.271 13.970 1.00 98.50 90 THR A CA 1
ATOM 701 C C . THR A 1 90 ? -7.919 -2.501 14.701 1.00 98.50 90 THR A C 1
ATOM 703 O O . THR A 1 90 ? -8.540 -3.034 15.620 1.00 98.50 90 THR A O 1
ATOM 706 N N . ALA A 1 91 ? -8.190 -1.253 14.308 1.00 98.19 91 ALA A N 1
ATOM 707 C CA . ALA A 1 91 ? -9.278 -0.471 14.885 1.00 98.19 91 ALA A CA 1
ATOM 708 C C . ALA A 1 91 ? -10.658 -1.054 14.532 1.00 98.19 91 ALA A C 1
ATOM 710 O O . ALA A 1 91 ? -11.522 -1.127 15.407 1.00 98.19 91 ALA A O 1
ATOM 711 N N . GLU A 1 92 ? -10.865 -1.521 13.297 1.00 96.50 92 GLU A N 1
ATOM 712 C CA . GLU A 1 92 ? -12.107 -2.198 12.899 1.00 96.50 92 GLU A CA 1
ATOM 713 C C . GLU A 1 92 ? -12.325 -3.511 13.652 1.00 96.50 92 GLU A C 1
ATOM 715 O O . GLU A 1 92 ? -13.428 -3.756 14.140 1.00 96.50 92 GLU A O 1
ATOM 720 N N . GLU A 1 93 ? -11.283 -4.333 13.798 1.00 97.00 93 GLU A N 1
ATOM 721 C CA . GLU A 1 93 ? -11.331 -5.586 14.566 1.00 97.00 93 GLU A CA 1
ATOM 722 C C . GLU A 1 93 ? -11.659 -5.339 16.046 1.00 97.00 93 GLU A C 1
ATOM 724 O O . GLU A 1 93 ? -12.338 -6.148 16.677 1.00 97.00 93 GLU A O 1
ATOM 729 N N . ALA A 1 94 ? -11.246 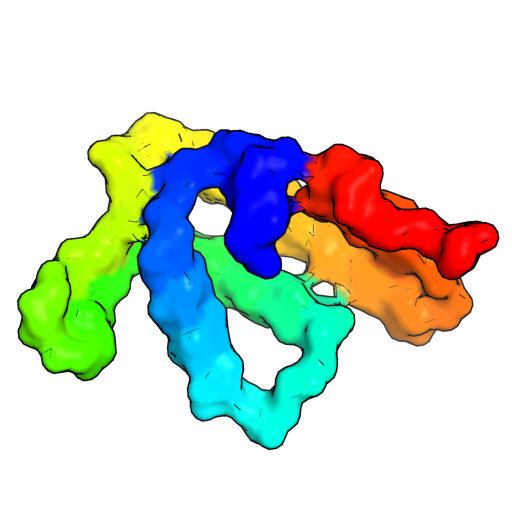-4.190 16.587 1.00 97.94 94 ALA A N 1
ATOM 730 C CA . ALA A 1 94 ? -11.586 -3.746 17.936 1.00 97.94 94 ALA A CA 1
ATOM 731 C C . ALA A 1 94 ? -12.965 -3.057 18.045 1.00 97.94 94 ALA A C 1
ATOM 733 O O . ALA A 1 94 ? -13.307 -2.553 19.117 1.00 97.94 94 ALA A O 1
ATOM 734 N N . GLY A 1 95 ? -13.744 -2.975 16.959 1.00 97.19 95 GLY A N 1
ATOM 735 C CA . GLY A 1 95 ? -15.046 -2.297 16.931 1.00 97.19 95 GLY A CA 1
ATOM 736 C C . GLY A 1 95 ? -14.969 -0.766 17.024 1.00 97.19 95 GLY A C 1
ATOM 737 O O . GLY A 1 95 ? -15.973 -0.105 17.286 1.00 97.19 95 GLY A O 1
ATOM 738 N N . LYS A 1 96 ? -13.789 -0.173 16.814 1.00 97.62 96 LYS A N 1
ATOM 739 C CA . LYS A 1 96 ? -13.545 1.274 16.903 1.00 97.62 96 LYS A CA 1
ATOM 740 C C . LYS A 1 96 ? -13.671 1.934 15.531 1.00 97.62 96 LYS A C 1
ATOM 742 O O . LYS A 1 96 ? -12.700 2.448 14.977 1.00 97.62 96 LYS A O 1
ATOM 747 N N . THR A 1 97 ? -14.882 1.948 14.978 1.00 95.56 97 THR A N 1
ATOM 748 C CA . THR A 1 97 ? -15.130 2.402 13.596 1.00 95.56 97 THR A CA 1
ATOM 749 C C . THR A 1 97 ? -14.645 3.826 13.326 1.00 95.56 97 THR A C 1
ATOM 751 O O . THR A 1 97 ? -14.023 4.070 12.298 1.00 95.56 97 THR A O 1
ATOM 754 N N . LYS A 1 98 ? -14.848 4.763 14.260 1.00 96.19 98 LYS A N 1
ATOM 755 C CA . LYS A 1 98 ? -14.349 6.138 14.105 1.00 96.19 98 LYS A CA 1
ATOM 756 C C . LYS A 1 98 ? -12.823 6.177 13.944 1.00 96.19 98 LYS A C 1
ATOM 758 O O . LYS A 1 98 ? -12.321 6.819 13.032 1.00 96.19 98 LYS A O 1
ATOM 763 N N . GLU A 1 99 ? -12.101 5.446 14.793 1.00 97.56 99 GLU A N 1
ATOM 764 C CA . GLU A 1 99 ? -10.636 5.378 14.738 1.00 97.56 99 GLU A CA 1
ATOM 765 C C . GLU A 1 99 ? -10.159 4.751 13.418 1.00 97.56 99 GLU A C 1
ATOM 767 O O . GLU A 1 99 ? -9.192 5.217 12.818 1.00 97.56 99 GLU A O 1
ATOM 772 N N . ALA A 1 100 ? -10.864 3.735 12.914 1.00 97.56 100 ALA A N 1
ATOM 773 C CA . ALA A 1 100 ? -10.569 3.164 11.603 1.00 97.56 100 ALA A CA 1
ATOM 774 C C . ALA A 1 100 ? -10.710 4.196 10.472 1.00 97.56 100 ALA A C 1
ATOM 776 O O . ALA A 1 100 ? -9.832 4.294 9.612 1.00 97.56 100 ALA A O 1
ATOM 777 N N . PHE A 1 101 ? -11.775 5.002 10.496 1.00 97.19 101 PHE A N 1
ATOM 778 C CA . PHE A 1 101 ? -11.979 6.091 9.537 1.00 97.19 101 PHE A CA 1
ATOM 779 C C . PHE A 1 101 ? -10.892 7.167 9.647 1.00 97.19 101 PHE A C 1
ATOM 781 O O . PHE A 1 101 ? -10.408 7.636 8.618 1.00 97.19 101 PHE A O 1
ATOM 788 N N . ASP A 1 102 ? -10.441 7.504 10.858 1.00 97.31 102 ASP A N 1
ATOM 789 C CA . ASP A 1 102 ? -9.315 8.424 11.064 1.00 97.31 102 ASP A CA 1
ATOM 790 C C . ASP A 1 102 ? -8.027 7.876 10.410 1.00 97.31 102 ASP A C 1
ATOM 792 O O . ASP A 1 102 ? -7.318 8.598 9.700 1.00 97.31 102 ASP A O 1
ATOM 796 N N . TRP A 1 103 ? -7.750 6.574 10.546 1.00 98.25 103 TRP A N 1
ATOM 797 C CA . TRP A 1 103 ? -6.614 5.934 9.871 1.00 98.25 103 TRP A CA 1
ATOM 798 C C . TRP A 1 103 ? -6.760 5.898 8.346 1.00 98.25 103 TRP A C 1
ATOM 800 O O . TRP A 1 103 ? -5.771 6.112 7.634 1.00 98.25 103 TRP A O 1
ATOM 810 N N . TYR A 1 104 ? -7.968 5.669 7.827 1.00 98.06 104 TYR A N 1
ATOM 811 C CA . TYR A 1 104 ? -8.224 5.737 6.390 1.00 98.06 104 TYR A CA 1
ATOM 812 C C . TYR A 1 104 ? -8.105 7.162 5.837 1.00 98.06 104 TYR A C 1
ATOM 814 O O . TYR A 1 104 ? -7.560 7.333 4.744 1.00 98.06 104 TYR A O 1
ATOM 822 N N . ASN A 1 105 ? -8.504 8.187 6.591 1.00 97.31 105 ASN A N 1
ATOM 823 C CA . ASN A 1 105 ? -8.268 9.584 6.222 1.00 97.31 105 ASN A CA 1
ATOM 824 C C . ASN A 1 105 ? -6.776 9.869 6.077 1.00 97.31 105 ASN A C 1
ATOM 826 O O . ASN A 1 105 ? -6.338 10.339 5.026 1.00 97.31 105 ASN A O 1
ATOM 830 N N . LEU A 1 106 ? -5.965 9.455 7.053 1.00 98.06 106 LEU A N 1
ATOM 831 C CA . LEU A 1 106 ? -4.513 9.573 6.943 1.00 98.06 106 LEU A CA 1
ATOM 832 C C . LEU A 1 106 ? -3.965 8.795 5.739 1.00 98.06 106 LEU A C 1
ATOM 834 O O . LEU A 1 106 ? -3.029 9.250 5.082 1.00 98.06 106 LEU A O 1
ATOM 838 N N . LEU A 1 107 ? -4.502 7.613 5.426 1.00 98.38 107 LEU A N 1
ATOM 839 C CA . LEU A 1 107 ? -4.071 6.837 4.260 1.00 98.38 107 LEU A CA 1
ATOM 840 C C . LEU A 1 107 ? -4.361 7.583 2.947 1.00 98.38 107 LEU A C 1
ATOM 842 O O . LEU A 1 107 ? -3.504 7.631 2.065 1.00 98.38 107 LEU A O 1
ATOM 846 N N . TYR A 1 108 ? -5.540 8.182 2.819 1.00 98.19 108 TYR A N 1
ATOM 847 C CA . TYR A 1 108 ? -6.003 8.826 1.589 1.00 98.19 108 TYR A CA 1
ATOM 848 C C . TYR A 1 108 ? -5.861 10.353 1.591 1.00 98.19 108 TYR A C 1
ATOM 850 O O . TYR A 1 108 ? -6.469 11.007 0.749 1.00 98.19 108 TYR A O 1
ATOM 858 N N . ASN A 1 109 ? -5.028 10.909 2.477 1.00 97.56 109 ASN A N 1
ATOM 859 C CA . ASN A 1 109 ? -4.753 12.347 2.567 1.00 97.56 109 ASN A CA 1
ATOM 860 C C . ASN A 1 109 ? -6.043 13.182 2.728 1.00 97.56 109 ASN A C 1
ATOM 862 O O . ASN A 1 109 ? -6.325 14.082 1.934 1.00 97.56 109 ASN A O 1
ATOM 866 N N . ASP A 1 110 ? -6.868 12.798 3.705 1.00 96.88 110 ASP A N 1
ATOM 867 C CA . ASP A 1 110 ? -8.157 13.416 4.057 1.00 96.88 110 ASP A CA 1
ATOM 868 C C . ASP A 1 110 ? -9.199 13.413 2.922 1.00 96.88 110 ASP A C 1
ATOM 870 O O . ASP A 1 110 ? -10.143 14.205 2.905 1.00 96.88 110 ASP A O 1
ATOM 874 N N . LYS A 1 111 ? -9.032 12.519 1.938 1.00 96.75 111 LYS A N 1
ATOM 875 C CA . LYS A 1 111 ? -9.991 12.280 0.844 1.00 96.75 111 LYS A CA 1
ATOM 876 C C . LYS A 1 111 ? -10.810 11.004 1.026 1.00 96.75 111 LYS A C 1
ATOM 878 O O . LYS A 1 111 ? -11.475 10.572 0.084 1.00 96.75 111 LYS A O 1
ATOM 883 N N . PHE A 1 112 ? -10.746 10.376 2.199 1.00 95.25 112 PHE A N 1
ATOM 884 C CA . PHE A 1 112 ? -11.632 9.264 2.528 1.00 95.25 112 PHE A CA 1
ATOM 885 C C . PHE A 1 112 ? -12.994 9.808 3.000 1.00 95.25 112 PHE A C 1
ATOM 887 O O . PHE A 1 112 ? -13.045 10.917 3.535 1.00 95.25 112 PHE A O 1
ATOM 894 N N . PRO A 1 113 ? -14.111 9.085 2.789 1.00 92.00 113 PRO A N 1
ATOM 895 C CA . PRO A 1 113 ? -15.406 9.499 3.319 1.00 92.00 113 PRO A CA 1
ATOM 896 C C . PRO A 1 113 ? -15.359 9.750 4.827 1.00 92.00 113 PRO A C 1
ATOM 898 O O . PRO A 1 113 ? -14.673 9.048 5.570 1.00 92.00 113 PRO A O 1
ATOM 901 N N . ASN A 1 114 ? -16.103 10.758 5.279 1.00 86.56 114 ASN A N 1
ATOM 902 C CA . ASN A 1 114 ? -16.198 11.066 6.699 1.00 86.56 114 ASN A CA 1
ATOM 903 C C . ASN A 1 114 ? -17.123 10.058 7.389 1.00 86.56 114 ASN A C 1
ATOM 905 O O . ASN A 1 114 ? -18.124 9.641 6.817 1.00 86.56 114 ASN A O 1
ATOM 909 N N . TYR A 1 115 ? -16.811 9.712 8.634 1.00 82.00 115 TYR A N 1
ATOM 910 C CA . TYR A 1 115 ? -17.635 8.824 9.452 1.00 82.00 115 TYR A CA 1
ATOM 911 C C . TYR A 1 115 ? -19.030 9.406 9.745 1.00 82.00 115 TYR A C 1
ATOM 913 O O . TYR A 1 115 ? -19.983 8.663 9.949 1.00 82.00 115 TYR A O 1
ATOM 921 N N . TYR A 1 116 ? -19.143 10.736 9.794 1.00 78.69 116 TYR A N 1
ATOM 922 C CA . TYR A 1 116 ? -20.367 11.446 10.179 1.00 78.69 116 TYR A CA 1
ATOM 923 C C . TYR A 1 116 ? -21.277 11.843 9.002 1.00 78.69 116 TYR A C 1
ATOM 925 O O . TYR A 1 116 ? -22.243 12.572 9.231 1.00 78.69 116 TYR A O 1
ATOM 933 N N . LEU A 1 117 ? -20.945 11.442 7.767 1.00 56.53 117 LEU A N 1
ATOM 934 C CA . LEU A 1 117 ? -21.691 11.783 6.547 1.00 56.53 117 LEU A CA 1
ATOM 935 C C . LEU A 1 117 ? -22.568 10.627 6.064 1.00 56.53 117 LEU A C 1
ATOM 937 O O . LEU A 1 117 ? -22.081 9.476 6.081 1.00 56.53 117 LEU A O 1
#

Radius of gyration: 14.76 Å; chains: 1; bounding box: 37×30×42 Å

Sequence (117 aa):
IKAWKYYNDVPISSFYLELQTARYCDSESTIVHRFDIKGVFNVLLSNELASMQDPMKVSGLISACGSDVQKDSALSKLRTAYTRASKALTAEEAGKTKEAFDWYNLLYNDKFPNYYL